Protein AF-A0A6V7NQW1-F1 (afdb_monomer_lite)

Radius of gyration: 33.46 Å; chains: 1; bounding box: 116×46×78 Å

Foldseek 3Di:
DDDDDDDDPDDPPPPPPPPPCPPDPPLLPDDLVVLVVLLVVLVVVLVVLVVVLVVVVVVLVVVQVVQCVVPNPCSCVVVSVVVNVVVVVVSVVSNVVSVVVNVVSCVSSVNDDPDDPDDDDDDDPPPVVVVVVVVVDDDDDDDDDDDDDDDPPPDDPPVVVVVVVVVCCVPPVPD

pLDDT: mean 73.94, std 23.09, range [28.17, 98.69]

Secondary structure (DSSP, 8-state):
----------------------S-S-GGGS-HHHHHHHHHHHHHHHHHHHHHHHHHHHHHHHHHHHHHHHH-TTTTHHHHHHHHHHHHHHHHHHHHHHHHHHHHHHHHTT------TT--S---TTHHHHHHHHTT------------------S--HHHHHHHHHHHHHHHS--

Organism: NCBI:txid296719

InterPro domains:
  IPR006563 POX domain [PF07526] (4-99)
  IPR006563 POX domain [SM00574] (1-100)
  IPR050224 Three Amino acid Loop Extension (TALE) homeobox [PTHR11850] (29-175)

Structure (mmCIF, N/CA/C/O backbone):
data_AF-A0A6V7NQW1-F1
#
_entry.id   AF-A0A6V7NQW1-F1
#
loop_
_atom_site.group_PDB
_atom_site.id
_atom_site.type_symbol
_atom_site.label_atom_id
_atom_site.label_alt_id
_atom_site.label_comp_id
_atom_site.label_asym_id
_atom_site.label_entity_id
_atom_site.label_seq_id
_atom_site.pdbx_PDB_ins_code
_atom_site.Cartn_x
_atom_site.Cartn_y
_atom_site.Cartn_z
_atom_site.occupancy
_atom_site.B_iso_or_equiv
_atom_site.auth_seq_id
_atom_site.auth_comp_id
_atom_site.auth_asym_id
_atom_site.auth_atom_id
_atom_site.pdbx_PDB_model_num
ATOM 1 N N . MET A 1 1 ? 48.064 -31.222 -2.827 1.00 43.31 1 MET A N 1
ATOM 2 C CA . MET A 1 1 ? 47.442 -29.920 -2.504 1.00 43.31 1 MET A CA 1
ATOM 3 C C . MET A 1 1 ? 45.994 -29.922 -2.988 1.00 43.31 1 MET A C 1
ATOM 5 O O . MET A 1 1 ? 45.761 -30.321 -4.114 1.00 43.31 1 MET A O 1
ATOM 9 N N . LYS A 1 2 ? 45.078 -29.498 -2.102 1.00 51.44 2 LYS A N 1
ATOM 10 C CA . LYS A 1 2 ? 43.680 -29.046 -2.298 1.00 51.44 2 LYS A CA 1
ATOM 11 C C . LYS A 1 2 ? 42.653 -29.998 -2.956 1.00 51.44 2 LYS A C 1
ATOM 13 O O . LYS A 1 2 ? 42.550 -30.111 -4.168 1.00 51.44 2 LYS A O 1
ATOM 18 N N . 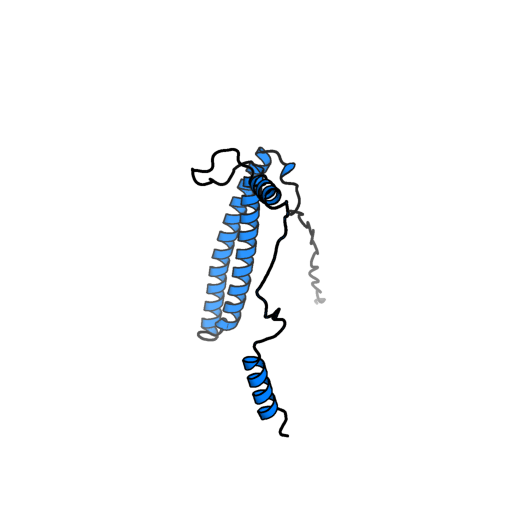LYS A 1 3 ? 41.822 -30.596 -2.086 1.00 51.78 3 LYS A N 1
ATOM 19 C CA . LYS A 1 3 ? 40.495 -31.177 -2.377 1.00 51.78 3 LYS A CA 1
ATOM 20 C C . LYS A 1 3 ? 39.486 -30.073 -2.758 1.00 51.78 3 LYS A C 1
ATOM 22 O O . LYS A 1 3 ? 39.637 -28.956 -2.257 1.00 51.78 3 LYS A O 1
ATOM 27 N N . PRO A 1 4 ? 38.424 -30.364 -3.533 1.00 53.06 4 PRO A N 1
ATOM 28 C CA . PRO A 1 4 ? 37.343 -29.412 -3.760 1.00 53.06 4 PRO A CA 1
ATOM 29 C C . PRO A 1 4 ? 36.371 -29.409 -2.569 1.00 53.06 4 PRO A C 1
ATOM 31 O O . PRO A 1 4 ? 35.847 -30.451 -2.174 1.00 53.06 4 PRO A O 1
ATOM 34 N N . GLN A 1 5 ? 36.130 -28.234 -1.981 1.00 52.62 5 GLN A N 1
ATOM 35 C CA . GLN A 1 5 ? 35.080 -28.034 -0.982 1.00 52.62 5 GLN A CA 1
ATOM 36 C C . GLN A 1 5 ? 33.744 -27.801 -1.693 1.00 52.62 5 GLN A C 1
ATOM 38 O O . GLN A 1 5 ? 33.544 -26.785 -2.355 1.00 52.62 5 GLN A O 1
ATOM 43 N N . LYS A 1 6 ? 32.820 -28.747 -1.528 1.00 45.84 6 LYS A N 1
ATOM 44 C CA . LYS A 1 6 ? 31.404 -28.590 -1.853 1.00 45.84 6 LYS A CA 1
ATOM 45 C C . LYS A 1 6 ? 30.741 -27.853 -0.685 1.00 45.84 6 LYS A C 1
ATOM 47 O O . LYS A 1 6 ? 30.519 -28.445 0.365 1.00 45.84 6 LYS A O 1
ATOM 52 N N . SER A 1 7 ? 30.476 -26.560 -0.855 1.00 41.41 7 SER A N 1
ATOM 53 C CA . SER A 1 7 ? 29.622 -25.792 0.057 1.00 41.41 7 SER A CA 1
ATOM 54 C C . SER A 1 7 ? 28.163 -26.027 -0.335 1.00 41.41 7 SER A C 1
ATOM 56 O O . SER A 1 7 ? 27.659 -25.435 -1.286 1.00 41.41 7 SER A O 1
ATOM 58 N N . THR A 1 8 ? 27.506 -26.954 0.360 1.00 37.16 8 THR A N 1
ATOM 59 C CA . THR A 1 8 ? 26.046 -27.073 0.386 1.00 37.16 8 THR A CA 1
ATOM 60 C C . THR A 1 8 ? 25.558 -26.149 1.498 1.00 37.16 8 THR A C 1
ATOM 62 O O . THR A 1 8 ? 25.639 -26.493 2.672 1.00 37.16 8 THR A O 1
ATOM 65 N N . SER A 1 9 ? 25.083 -24.956 1.142 1.00 41.97 9 SER A N 1
ATOM 66 C CA . SER A 1 9 ? 24.282 -24.131 2.048 1.00 41.97 9 SER A CA 1
ATOM 67 C C . SER A 1 9 ? 22.853 -24.667 2.024 1.00 41.97 9 SER A C 1
ATOM 69 O O . SER A 1 9 ? 22.087 -24.432 1.088 1.00 41.97 9 SER A O 1
ATOM 71 N N . GLN A 1 10 ? 22.575 -25.469 3.040 1.00 31.05 10 GLN A N 1
ATOM 72 C CA . GLN A 1 10 ? 21.287 -26.009 3.434 1.00 31.05 10 GLN A CA 1
ATOM 73 C C . GLN A 1 10 ? 20.358 -24.842 3.794 1.00 31.05 10 GLN A C 1
ATOM 75 O O . GLN A 1 10 ? 20.613 -24.100 4.740 1.00 31.05 10 GLN A O 1
ATOM 80 N N . TRP A 1 11 ? 19.319 -24.636 2.987 1.00 28.17 11 TRP A N 1
ATOM 81 C CA . TRP A 1 11 ? 18.215 -23.753 3.337 1.00 28.17 11 TRP A CA 1
ATOM 82 C C . TRP A 1 11 ? 17.396 -24.474 4.406 1.00 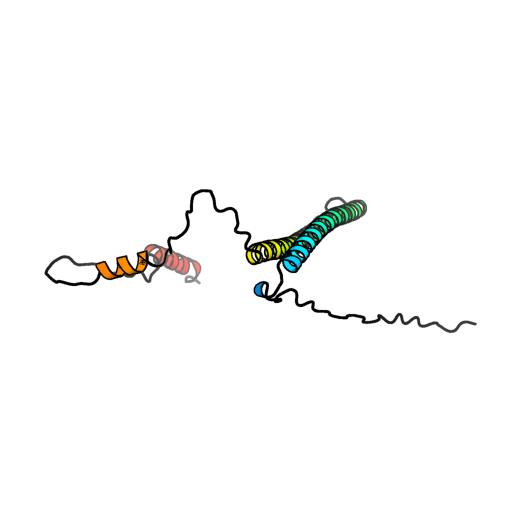28.17 11 TRP A C 1
ATOM 84 O O . TRP A 1 11 ? 16.693 -25.434 4.107 1.00 28.17 11 TRP A O 1
ATOM 94 N N . GLU A 1 12 ? 17.550 -24.055 5.658 1.00 33.06 12 GLU A N 1
ATOM 95 C CA . GLU A 1 12 ? 16.667 -24.459 6.749 1.00 33.06 12 GLU A CA 1
ATOM 96 C C . GLU A 1 12 ? 15.259 -23.922 6.456 1.00 33.06 12 GLU A C 1
ATOM 98 O O . GLU A 1 12 ? 14.978 -22.724 6.557 1.00 33.06 12 GLU A O 1
ATOM 103 N N . GLU A 1 13 ? 14.372 -24.835 6.063 1.00 37.91 13 GLU A N 1
ATOM 104 C CA . GLU A 1 13 ? 12.924 -24.665 6.055 1.00 37.91 13 GLU A CA 1
ATOM 105 C C . GLU A 1 13 ? 12.417 -24.537 7.497 1.00 37.91 13 GLU A C 1
ATOM 107 O O . GLU A 1 13 ? 11.875 -25.458 8.095 1.00 37.91 13 GLU A O 1
ATOM 112 N N . GLY A 1 14 ? 12.573 -23.344 8.064 1.00 37.75 14 GLY A N 1
ATOM 113 C CA . GLY A 1 14 ? 11.897 -22.915 9.285 1.00 37.75 14 GLY A CA 1
ATOM 114 C C . GLY A 1 14 ? 10.578 -22.206 8.982 1.00 37.75 14 GLY A C 1
ATOM 115 O O . GLY A 1 14 ? 10.284 -21.171 9.579 1.00 37.75 14 GLY A O 1
ATOM 116 N N . ALA A 1 15 ? 9.793 -22.702 8.022 1.00 38.84 15 ALA A N 1
ATOM 117 C CA . ALA A 1 15 ? 8.446 -22.203 7.772 1.00 38.84 15 ALA A CA 1
ATOM 118 C C . ALA A 1 15 ? 7.490 -22.791 8.818 1.00 38.84 15 ALA A C 1
ATOM 120 O O . ALA A 1 15 ? 6.640 -23.625 8.519 1.00 38.84 15 ALA A O 1
ATOM 121 N N . SER A 1 16 ? 7.60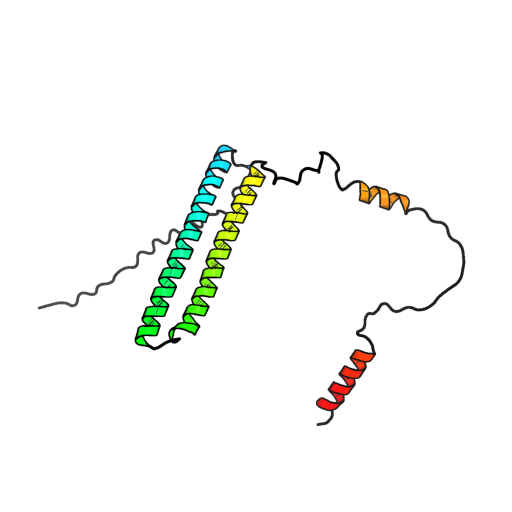2 -22.310 10.058 1.00 37.12 16 SER A N 1
ATOM 122 C CA . SER A 1 16 ? 6.475 -22.316 10.986 1.00 37.12 16 SER A CA 1
ATOM 123 C C . SER A 1 16 ? 5.398 -21.431 10.376 1.00 37.12 16 SER A C 1
ATOM 125 O O . SER A 1 16 ? 5.315 -20.229 10.636 1.00 37.12 16 SER A O 1
ATOM 127 N N . SER A 1 17 ? 4.579 -22.031 9.516 1.00 43.75 17 SER A N 1
ATOM 128 C CA . SER A 1 17 ? 3.303 -21.507 9.068 1.00 43.75 17 SER A CA 1
ATOM 129 C C . SER A 1 17 ? 2.359 -21.484 10.265 1.00 43.75 17 SER A C 1
ATOM 131 O O . SER A 1 17 ? 1.395 -22.243 10.352 1.00 43.75 17 SER A O 1
ATOM 133 N N . SER A 1 18 ? 2.626 -20.574 11.198 1.00 39.47 18 SER A N 1
ATOM 134 C CA . SER A 1 18 ? 1.603 -20.019 12.063 1.00 39.47 18 SER A CA 1
ATOM 135 C C . SER A 1 18 ? 0.693 -19.219 11.147 1.00 39.47 18 SER A C 1
ATOM 137 O O . SER A 1 18 ? 0.826 -18.007 10.990 1.00 39.47 18 SER A O 1
ATOM 139 N N . SER A 1 19 ? -0.214 -19.936 10.483 1.00 41.38 19 SER A N 1
ATOM 140 C CA . SER A 1 19 ? -1.472 -19.403 9.992 1.00 41.38 19 SER A CA 1
ATOM 141 C C . SER A 1 19 ? -2.171 -18.827 11.213 1.00 41.38 19 SER A C 1
ATOM 143 O O . SER A 1 19 ? -2.961 -19.491 11.887 1.00 41.38 19 SER A O 1
ATOM 145 N N . THR A 1 20 ? -1.812 -17.600 11.574 1.00 45.41 20 THR A N 1
ATOM 146 C CA . THR A 1 20 ? -2.485 -16.908 12.647 1.00 45.41 20 THR A CA 1
ATOM 147 C C . THR A 1 20 ? -3.890 -16.647 12.132 1.00 45.41 20 THR A C 1
ATOM 149 O O . THR A 1 20 ? -4.133 -15.781 11.293 1.00 45.41 20 THR A O 1
ATOM 152 N N . SER A 1 21 ? -4.811 -17.474 12.609 1.00 42.34 21 SER A N 1
ATOM 153 C CA . SER A 1 21 ? -6.252 -17.331 12.509 1.00 42.34 21 SER A CA 1
ATOM 154 C C . SER A 1 21 ? -6.660 -16.005 13.175 1.00 42.34 21 SER A C 1
ATOM 156 O O . SER A 1 21 ? -7.174 -15.957 14.290 1.00 42.34 21 SER A O 1
ATOM 158 N N . TRP A 1 22 ? -6.398 -14.878 12.512 1.00 44.09 22 TRP A N 1
ATOM 159 C CA . TRP A 1 22 ? -6.847 -13.554 12.956 1.00 44.09 22 TRP A CA 1
ATOM 160 C C . TRP A 1 22 ? -8.336 -13.325 12.661 1.00 44.09 22 TRP A C 1
ATOM 162 O O . TRP A 1 22 ? -8.882 -12.290 13.045 1.00 44.09 22 TRP A O 1
ATOM 172 N N . GLY A 1 23 ? -8.980 -14.266 11.963 1.00 46.22 23 GLY A N 1
ATOM 173 C CA . GLY A 1 23 ? -10.294 -14.079 11.357 1.00 46.22 23 GLY A CA 1
ATOM 174 C C . GLY A 1 23 ? -11.496 -14.341 12.255 1.00 46.22 23 GLY A C 1
ATOM 175 O O . GLY A 1 23 ? -12.555 -13.810 11.954 1.00 46.22 23 GLY A O 1
ATOM 176 N N . HIS A 1 24 ? -11.381 -15.117 13.337 1.00 46.62 24 HIS A N 1
ATOM 177 C CA . HIS A 1 24 ? -12.593 -15.601 14.015 1.00 46.62 24 HIS A CA 1
ATOM 178 C C . HIS A 1 24 ? -12.466 -15.800 15.530 1.00 46.62 24 HIS A C 1
ATOM 180 O O . HIS A 1 24 ? -13.188 -16.607 16.108 1.00 46.62 24 HIS A O 1
ATOM 186 N N . GLN A 1 25 ? -11.624 -15.022 16.220 1.00 56.91 25 GLN A N 1
ATOM 187 C CA . GLN A 1 25 ? -11.945 -14.784 17.631 1.00 56.91 25 GLN A CA 1
ATOM 188 C C . GLN A 1 25 ? -13.254 -14.003 17.647 1.00 56.91 25 GLN A C 1
ATOM 190 O O . GLN A 1 25 ? -13.305 -12.877 17.145 1.00 56.91 25 GLN A O 1
ATOM 195 N N . SER A 1 26 ? -14.316 -14.645 18.133 1.00 66.25 26 SER A N 1
ATOM 196 C CA . SER A 1 26 ? -15.615 -14.009 18.295 1.00 66.25 26 SER A CA 1
ATOM 197 C C . SER A 1 26 ? -15.398 -12.732 19.093 1.00 66.25 26 SER A C 1
ATOM 199 O O . SER A 1 26 ? -15.058 -12.783 20.270 1.00 66.25 26 SER A O 1
ATOM 201 N N . LEU A 1 27 ? -15.561 -11.569 18.458 1.00 65.62 27 LEU A N 1
ATOM 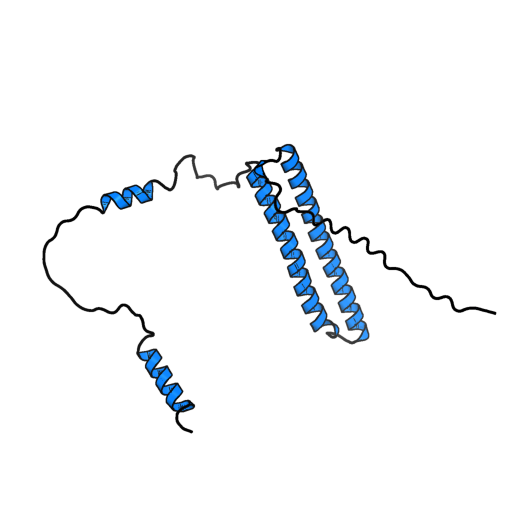202 C CA . LEU A 1 27 ? -15.406 -10.280 19.140 1.00 65.62 27 LEU A CA 1
ATOM 203 C C . LEU A 1 27 ? -16.360 -10.154 20.340 1.00 65.62 27 LEU A C 1
ATOM 205 O O . LEU A 1 27 ? -16.147 -9.309 21.198 1.00 65.62 27 LEU A O 1
ATOM 209 N N . HIS A 1 28 ? -17.386 -11.009 20.395 1.00 61.16 28 HIS A N 1
ATOM 210 C CA . HIS A 1 28 ? -18.351 -11.105 21.481 1.00 61.16 28 HIS A CA 1
ATOM 211 C C . HIS A 1 28 ? -17.838 -11.838 22.729 1.00 61.16 28 HIS A C 1
ATOM 213 O O . HIS A 1 28 ? -18.497 -11.748 23.756 1.00 61.16 28 HIS A O 1
ATOM 219 N N . SER A 1 29 ? -16.709 -12.556 22.668 1.00 72.44 29 SER A N 1
ATOM 220 C CA . SER A 1 29 ? -16.144 -13.263 23.828 1.00 72.44 29 SER A CA 1
ATOM 221 C C . SER A 1 29 ? -14.980 -12.532 24.504 1.00 72.44 29 SER A C 1
ATOM 223 O O . SER A 1 29 ? -14.471 -13.041 25.496 1.00 72.44 29 SER A O 1
ATOM 225 N N . LEU A 1 30 ? -14.522 -11.395 23.961 1.00 80.38 30 LEU A N 1
ATOM 226 C CA . LEU A 1 30 ? -13.420 -10.617 24.540 1.00 80.38 30 LEU A CA 1
ATOM 227 C C . LEU A 1 30 ? -13.928 -9.635 25.599 1.00 80.38 30 LEU A C 1
ATOM 229 O O . LEU A 1 30 ? -14.957 -8.985 25.406 1.00 80.38 30 LEU A O 1
ATOM 233 N N . ASP A 1 31 ? -13.145 -9.465 26.664 1.00 87.12 31 ASP A N 1
ATOM 234 C CA . ASP A 1 31 ? -13.389 -8.425 27.664 1.00 87.12 31 ASP A CA 1
ATOM 235 C C . ASP A 1 31 ? -13.086 -7.018 27.101 1.00 87.12 31 ASP A C 1
ATOM 237 O O . ASP A 1 31 ? -12.314 -6.842 26.150 1.00 87.12 31 ASP A O 1
ATOM 241 N N . LEU A 1 32 ? -13.673 -5.978 27.695 1.00 88.88 32 LEU A N 1
ATOM 242 C CA . LEU A 1 32 ? -13.535 -4.591 27.244 1.00 88.88 32 LEU A CA 1
ATOM 243 C C . LEU A 1 32 ? -12.073 -4.116 27.262 1.00 88.88 32 LEU A C 1
ATOM 245 O O . LEU A 1 32 ? -11.644 -3.396 26.354 1.00 88.88 32 LEU A O 1
ATOM 249 N N . LEU A 1 33 ? -11.288 -4.553 28.252 1.00 91.88 33 LEU A N 1
ATOM 250 C CA . LEU A 1 33 ? -9.854 -4.266 28.325 1.00 91.88 33 LEU A CA 1
ATOM 251 C C . LEU A 1 33 ? -9.083 -4.907 27.159 1.00 91.88 33 LEU A C 1
ATOM 253 O O . LEU A 1 33 ? -8.195 -4.284 26.569 1.00 91.88 33 LEU A O 1
ATOM 257 N N . GLU A 1 34 ? -9.439 -6.134 26.783 1.00 92.94 34 GLU A N 1
ATOM 258 C CA . GLU A 1 34 ? -8.820 -6.824 25.652 1.00 92.94 34 GLU A CA 1
ATOM 259 C C . GLU A 1 34 ? -9.191 -6.164 24.319 1.00 92.94 34 GLU A C 1
ATOM 261 O O . GLU A 1 34 ? -8.329 -6.011 23.447 1.00 92.94 34 GLU A O 1
ATOM 266 N N . LEU A 1 35 ? -10.437 -5.696 24.175 1.00 93.19 35 LEU A N 1
ATOM 267 C CA . LEU A 1 35 ? -10.881 -4.918 23.016 1.00 93.19 35 LEU A CA 1
ATOM 268 C C . LEU A 1 35 ? -10.115 -3.589 22.892 1.00 93.19 35 LEU A C 1
ATOM 270 O O . LEU A 1 35 ? -9.687 -3.240 21.788 1.00 93.19 35 LEU A O 1
ATOM 274 N N . GLN A 1 36 ? -9.859 -2.883 24.000 1.00 93.12 36 GLN A N 1
ATOM 275 C CA . GLN A 1 36 ? -9.007 -1.682 24.013 1.00 93.12 36 GLN A CA 1
ATOM 276 C C . GLN A 1 36 ? -7.572 -1.994 23.573 1.00 93.12 36 GLN A C 1
ATOM 278 O O . GLN A 1 36 ? -7.029 -1.337 22.680 1.00 93.12 36 GLN A O 1
ATOM 283 N N . LYS A 1 37 ? -6.959 -3.038 24.146 1.00 95.19 37 LYS A N 1
ATOM 284 C CA . LYS A 1 37 ? -5.600 -3.470 23.782 1.00 95.19 37 LYS A CA 1
ATOM 285 C C . LYS A 1 37 ? -5.511 -3.850 22.303 1.00 95.19 37 LYS A C 1
ATOM 287 O O . LYS A 1 37 ? -4.559 -3.474 21.615 1.00 95.19 37 LYS A O 1
ATOM 292 N N . ARG A 1 38 ? -6.520 -4.560 21.787 1.00 94.75 38 ARG A N 1
ATOM 293 C CA . ARG A 1 38 ? -6.632 -4.908 20.366 1.00 94.75 38 ARG A CA 1
ATOM 294 C C . ARG A 1 38 ? -6.743 -3.658 19.498 1.00 94.75 38 ARG A C 1
ATOM 296 O O . ARG A 1 38 ? -6.026 -3.558 18.506 1.00 94.75 38 ARG A O 1
ATOM 303 N N . ARG A 1 39 ? -7.589 -2.694 19.872 1.00 94.38 39 ARG A N 1
ATOM 304 C CA . ARG A 1 39 ? -7.741 -1.416 19.162 1.00 94.38 39 ARG A CA 1
ATOM 305 C C . ARG A 1 39 ? -6.419 -0.653 19.085 1.00 94.38 39 ARG A C 1
ATOM 307 O O . ARG A 1 39 ? -6.052 -0.226 17.994 1.00 94.38 39 ARG A O 1
ATOM 314 N N . ALA A 1 40 ? -5.692 -0.524 20.195 1.00 97.06 40 ALA A N 1
ATOM 315 C CA . ALA A 1 40 ? -4.384 0.132 20.219 1.00 97.06 40 ALA A CA 1
ATOM 316 C C . ALA A 1 40 ? -3.394 -0.552 19.262 1.00 97.06 40 ALA A C 1
ATOM 318 O O . ALA A 1 40 ? -2.781 0.106 18.425 1.00 97.06 40 ALA A O 1
ATOM 319 N N . LYS A 1 41 ? -3.325 -1.890 19.297 1.00 98.00 41 LYS A N 1
ATOM 320 C CA . LYS A 1 41 ? -2.488 -2.667 18.374 1.00 98.00 41 LYS A CA 1
ATOM 321 C C . LYS A 1 41 ? -2.858 -2.436 16.905 1.00 98.00 41 LYS A C 1
ATOM 323 O O . LYS A 1 41 ? -1.965 -2.342 16.069 1.00 98.00 41 LYS A O 1
ATOM 328 N N . LEU A 1 42 ? -4.148 -2.333 16.582 1.00 98.25 42 LEU A N 1
ATOM 329 C CA . LEU A 1 42 ? -4.600 -2.054 15.216 1.00 98.25 42 LEU A CA 1
ATOM 330 C C . LEU A 1 42 ? -4.166 -0.663 14.731 1.00 98.25 42 LEU A C 1
ATOM 332 O O . LEU A 1 42 ? -3.800 -0.534 13.566 1.00 98.25 42 LEU A O 1
ATOM 336 N N . PHE A 1 43 ? -4.149 0.351 15.603 1.00 98.19 43 PHE A N 1
ATOM 337 C CA . PHE A 1 43 ? -3.595 1.666 15.257 1.00 98.19 43 PHE A CA 1
ATOM 338 C C . PHE A 1 43 ? -2.092 1.599 14.989 1.00 98.19 43 PHE A C 1
ATOM 340 O O . PHE A 1 43 ? -1.649 2.071 13.947 1.00 98.19 43 PHE A O 1
ATOM 347 N N . THR A 1 44 ? -1.322 0.922 15.844 1.00 98.44 44 THR A N 1
ATOM 348 C CA . THR A 1 44 ? 0.115 0.715 15.596 1.00 98.44 44 THR A CA 1
ATOM 349 C C . THR A 1 44 ? 0.366 -0.035 14.283 1.00 98.44 44 THR A C 1
ATOM 351 O O . THR A 1 44 ? 1.278 0.302 13.531 1.00 98.44 44 THR A O 1
ATOM 354 N N . MET A 1 45 ? -0.454 -1.042 13.959 1.00 98.50 45 MET A N 1
ATOM 355 C CA . MET A 1 45 ? -0.362 -1.747 12.675 1.00 98.50 45 MET A CA 1
ATOM 356 C C . MET A 1 45 ? -0.681 -0.833 11.487 1.00 98.50 45 MET A C 1
ATOM 358 O O . MET A 1 45 ? -0.034 -0.950 10.448 1.00 98.50 45 MET A O 1
ATOM 362 N N . LEU A 1 46 ? -1.657 0.068 11.626 1.00 98.44 46 LEU A N 1
ATOM 363 C CA . LEU A 1 46 ? -2.009 1.039 10.592 1.00 98.44 46 LEU A CA 1
ATOM 364 C C . LEU A 1 46 ? -0.844 2.002 10.314 1.00 98.44 46 LEU A C 1
ATOM 366 O O . LEU A 1 46 ? -0.453 2.172 9.160 1.00 98.44 46 LEU A O 1
ATOM 370 N N . GLU A 1 47 ? -0.237 2.548 11.368 1.00 98.38 47 GLU A N 1
ATOM 371 C CA . GLU A 1 47 ? 0.942 3.418 11.273 1.00 98.38 47 GLU A CA 1
ATOM 372 C C . GLU A 1 47 ? 2.127 2.712 10.601 1.00 98.38 47 GLU A C 1
ATOM 374 O O . GLU A 1 47 ? 2.806 3.288 9.747 1.00 98.38 47 GLU A O 1
ATOM 379 N N . GLU A 1 48 ? 2.363 1.442 10.941 1.00 98.62 48 GLU A N 1
ATOM 380 C CA . GLU A 1 48 ? 3.426 0.644 10.331 1.00 98.62 48 GLU A CA 1
ATOM 381 C C . GLU A 1 48 ? 3.167 0.403 8.834 1.00 98.62 48 GLU A C 1
ATOM 383 O O . GLU A 1 48 ? 4.101 0.500 8.035 1.00 98.62 48 GLU A O 1
ATOM 388 N N . VAL A 1 49 ? 1.917 0.155 8.420 1.00 98.69 49 VAL A N 1
ATOM 389 C CA . VAL A 1 49 ? 1.539 0.035 6.998 1.00 98.69 49 VAL A CA 1
ATOM 390 C C . VAL A 1 49 ? 1.832 1.335 6.244 1.00 98.69 49 VAL A C 1
ATOM 392 O O . VAL A 1 49 ? 2.464 1.292 5.184 1.00 98.69 49 VAL A O 1
ATOM 395 N N . ASP A 1 50 ? 1.465 2.488 6.804 1.00 98.12 50 ASP A N 1
ATOM 396 C CA . ASP A 1 50 ? 1.717 3.794 6.184 1.00 98.12 50 ASP A CA 1
ATOM 397 C C . ASP A 1 50 ? 3.217 4.118 6.103 1.00 98.12 50 ASP A C 1
ATOM 399 O O . ASP A 1 50 ? 3.716 4.634 5.095 1.00 98.12 50 ASP A O 1
ATOM 403 N N . ARG A 1 51 ? 3.980 3.778 7.147 1.00 98.69 51 ARG A N 1
ATOM 404 C CA . ARG A 1 51 ? 5.442 3.917 7.164 1.00 98.69 51 ARG A CA 1
ATOM 405 C C . ARG A 1 51 ? 6.106 3.035 6.104 1.00 98.69 51 ARG A C 1
ATOM 407 O O . ARG A 1 51 ? 6.994 3.496 5.385 1.00 98.69 51 ARG A O 1
ATOM 414 N N . ARG A 1 52 ? 5.672 1.779 5.976 1.00 98.50 52 ARG A N 1
ATOM 415 C CA . ARG A 1 52 ? 6.185 0.830 4.975 1.00 98.50 52 ARG A CA 1
ATOM 416 C C . ARG A 1 52 ? 5.846 1.262 3.555 1.00 98.50 52 ARG A C 1
ATOM 418 O O . ARG A 1 52 ? 6.708 1.145 2.687 1.00 98.50 52 ARG A O 1
ATOM 425 N N . TYR A 1 53 ? 4.650 1.803 3.325 1.00 98.62 53 TYR A N 1
ATOM 426 C CA . TYR A 1 53 ? 4.261 2.316 2.013 1.00 98.62 53 TYR A CA 1
ATOM 427 C C . TYR A 1 53 ? 5.135 3.500 1.578 1.00 98.62 53 TYR A C 1
ATOM 429 O O . TYR A 1 53 ? 5.610 3.525 0.444 1.00 98.62 53 TYR A O 1
ATOM 437 N N . ARG A 1 54 ? 5.429 4.443 2.484 1.00 98.44 54 ARG A N 1
ATOM 438 C CA . ARG A 1 54 ? 6.356 5.554 2.197 1.00 98.44 54 ARG A CA 1
ATOM 439 C C . ARG A 1 54 ? 7.752 5.059 1.824 1.00 98.44 54 ARG A C 1
ATOM 441 O O . ARG A 1 54 ? 8.258 5.426 0.764 1.00 98.44 54 ARG A O 1
ATOM 448 N N . LYS A 1 55 ? 8.316 4.151 2.628 1.00 98.62 55 LYS A N 1
ATOM 449 C CA . LYS A 1 55 ? 9.620 3.532 2.343 1.00 98.62 55 LYS A CA 1
ATOM 450 C C . LYS A 1 55 ? 9.627 2.815 0.991 1.00 98.62 55 LYS A C 1
ATOM 452 O O . LYS A 1 55 ? 10.587 2.931 0.237 1.00 98.62 55 LYS A O 1
ATOM 457 N N . TYR A 1 56 ? 8.554 2.097 0.667 1.00 98.56 56 TYR A N 1
ATOM 458 C CA . TYR A 1 56 ? 8.398 1.451 -0.632 1.00 98.56 56 TYR A CA 1
ATOM 459 C C . TYR A 1 56 ? 8.430 2.468 -1.784 1.00 98.56 56 TYR A C 1
ATOM 461 O O . TYR A 1 56 ? 9.159 2.266 -2.750 1.00 98.56 56 TYR A O 1
ATOM 469 N N . CYS A 1 57 ? 7.687 3.573 -1.680 1.00 98.25 57 CYS A N 1
ATOM 470 C CA . CYS A 1 57 ? 7.676 4.621 -2.704 1.00 98.25 57 CYS A CA 1
ATOM 471 C C . CYS A 1 57 ? 9.066 5.242 -2.912 1.00 98.25 57 CYS A C 1
ATOM 473 O O . CYS A 1 57 ? 9.459 5.510 -4.046 1.00 98.25 57 CYS A O 1
ATOM 475 N N . GLU A 1 58 ? 9.816 5.459 -1.831 1.00 98.44 58 GLU A N 1
ATOM 476 C CA . GLU A 1 58 ? 11.198 5.948 -1.887 1.00 98.44 58 GLU A CA 1
ATOM 477 C C . GLU A 1 58 ? 12.127 4.949 -2.581 1.00 98.44 58 GLU A C 1
ATOM 479 O O . GLU A 1 58 ? 12.849 5.324 -3.503 1.00 98.44 58 GLU A O 1
ATOM 484 N N . GLN A 1 59 ? 12.063 3.672 -2.195 1.00 98.06 59 GLN A N 1
ATOM 485 C CA . GLN A 1 59 ? 12.862 2.608 -2.805 1.00 98.06 59 GLN A CA 1
ATOM 486 C C . 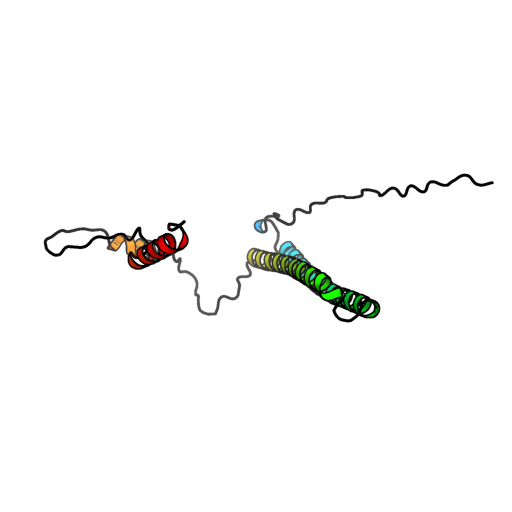GLN A 1 59 ? 12.527 2.421 -4.287 1.00 98.06 59 GLN A C 1
ATOM 488 O O . GLN A 1 59 ? 13.432 2.318 -5.109 1.00 98.06 59 GLN A O 1
ATOM 493 N N . MET A 1 60 ? 11.242 2.432 -4.645 1.00 98.06 60 MET A N 1
ATOM 494 C CA . MET A 1 60 ? 10.804 2.336 -6.035 1.00 98.06 60 MET A CA 1
ATOM 495 C C . MET A 1 60 ? 11.335 3.510 -6.863 1.00 98.06 60 MET A C 1
ATOM 497 O O . MET A 1 60 ? 11.831 3.300 -7.965 1.00 98.06 60 MET A O 1
ATOM 501 N N . ARG A 1 61 ? 11.300 4.736 -6.324 1.00 97.94 61 ARG A N 1
ATOM 502 C CA . ARG A 1 61 ? 11.868 5.912 -6.998 1.00 97.94 61 ARG A CA 1
ATOM 503 C C . ARG A 1 61 ? 13.375 5.771 -7.204 1.00 97.94 61 ARG A C 1
ATOM 505 O O . ARG A 1 61 ? 13.847 6.030 -8.302 1.00 97.94 61 ARG A O 1
ATOM 512 N N . ALA A 1 62 ? 14.108 5.321 -6.186 1.00 98.19 62 ALA A N 1
ATOM 513 C CA . ALA A 1 62 ? 15.549 5.101 -6.288 1.00 98.19 62 ALA A CA 1
ATOM 514 C C . ALA A 1 62 ? 15.901 4.054 -7.359 1.00 98.19 62 ALA A C 1
ATOM 516 O O . ALA A 1 62 ? 16.828 4.266 -8.136 1.00 98.19 62 ALA A O 1
ATOM 517 N N . VAL A 1 63 ? 15.130 2.963 -7.437 1.00 97.56 63 VAL A N 1
ATOM 518 C CA . VAL A 1 63 ? 15.276 1.944 -8.487 1.00 97.56 63 VAL A CA 1
ATOM 519 C C . VAL A 1 63 ? 14.983 2.540 -9.865 1.00 97.56 63 VAL A C 1
ATOM 521 O O . VAL A 1 63 ? 15.771 2.361 -10.781 1.00 97.56 63 VAL A O 1
ATOM 524 N N . VAL A 1 64 ? 13.894 3.291 -10.035 1.00 98.25 64 VAL A N 1
ATOM 525 C CA . VAL A 1 64 ? 13.595 3.944 -11.322 1.00 98.25 64 VAL A CA 1
ATOM 526 C C . VAL A 1 64 ? 14.742 4.855 -11.756 1.00 98.25 64 VAL A C 1
ATOM 528 O O . VAL A 1 64 ? 15.219 4.727 -12.879 1.00 98.25 64 VAL A O 1
ATOM 531 N N . SER A 1 65 ? 15.237 5.708 -10.858 1.00 97.94 65 SER A N 1
ATOM 532 C CA . SER A 1 65 ? 16.332 6.629 -11.165 1.00 97.94 65 SER A CA 1
ATOM 533 C C . SER A 1 65 ? 17.637 5.913 -11.522 1.00 97.94 65 SER A C 1
ATOM 535 O O . SER A 1 65 ? 18.325 6.356 -12.438 1.00 97.94 65 SER A O 1
ATOM 537 N N . SER A 1 66 ? 17.988 4.809 -10.851 1.00 97.25 66 SER A N 1
ATOM 538 C CA . SER A 1 66 ? 19.208 4.062 -11.186 1.00 97.25 66 SER A CA 1
ATOM 539 C C . SER A 1 66 ? 19.113 3.376 -12.548 1.00 97.25 66 SER A C 1
ATOM 541 O O . SER A 1 66 ? 20.083 3.381 -13.304 1.00 97.25 66 SER A O 1
ATOM 543 N N . PHE A 1 67 ? 17.942 2.838 -12.896 1.00 97.00 67 PHE A N 1
ATOM 544 C CA . PHE A 1 67 ? 17.709 2.255 -14.214 1.00 97.00 67 PHE A CA 1
ATOM 545 C C . PHE A 1 67 ? 17.740 3.316 -15.318 1.00 97.00 67 PHE A C 1
ATOM 547 O O . PHE A 1 67 ? 18.380 3.105 -16.345 1.00 97.00 67 PHE A O 1
ATOM 554 N N . GLU A 1 68 ? 17.094 4.463 -15.112 1.00 97.25 68 GLU A N 1
ATOM 555 C CA . GLU A 1 68 ? 17.063 5.539 -16.109 1.00 97.25 68 GLU A CA 1
ATOM 556 C C . GLU A 1 68 ? 18.427 6.212 -16.306 1.00 97.25 68 GLU A C 1
ATOM 558 O O . GLU A 1 68 ? 18.743 6.632 -17.417 1.00 97.25 68 GLU A O 1
ATOM 563 N N . ALA A 1 69 ? 19.273 6.256 -15.272 1.00 97.56 69 ALA A N 1
ATOM 564 C CA . ALA A 1 69 ? 20.643 6.755 -15.389 1.00 97.56 69 ALA A CA 1
ATOM 565 C C . ALA A 1 69 ? 21.532 5.879 -16.293 1.00 97.56 69 ALA A C 1
ATOM 567 O O . ALA A 1 69 ? 22.456 6.393 -16.918 1.00 97.56 69 ALA A O 1
ATOM 568 N N . VAL A 1 70 ? 21.265 4.569 -16.366 1.00 97.25 70 VAL A N 1
ATOM 569 C CA . VAL A 1 70 ? 22.066 3.612 -17.153 1.00 97.25 70 VAL A CA 1
ATOM 570 C C . VAL A 1 70 ? 21.466 3.363 -18.537 1.00 97.25 70 VAL A C 1
ATOM 572 O O . VAL A 1 70 ? 22.198 3.291 -19.519 1.00 97.25 70 VAL A O 1
ATOM 575 N N . ALA A 1 71 ? 20.143 3.217 -18.625 1.00 95.62 71 ALA A N 1
ATOM 576 C CA . ALA A 1 71 ? 19.443 2.806 -19.843 1.00 95.62 71 ALA A CA 1
ATOM 577 C C . ALA A 1 71 ? 18.688 3.951 -20.547 1.00 95.62 71 ALA A C 1
ATOM 579 O O . ALA A 1 71 ? 18.076 3.728 -21.591 1.00 95.62 71 ALA A O 1
ATOM 580 N N . GLY A 1 72 ? 18.737 5.169 -20.000 1.00 94.38 72 GLY A N 1
ATOM 581 C CA . GLY A 1 72 ? 18.053 6.346 -20.531 1.00 94.38 72 GLY A CA 1
ATOM 582 C C . GLY A 1 72 ? 16.663 6.575 -19.928 1.00 94.38 72 GLY A C 1
ATOM 583 O O . GLY A 1 72 ? 16.048 5.690 -19.327 1.00 94.38 72 GLY A O 1
ATOM 584 N N . GLY A 1 73 ? 16.156 7.801 -20.084 1.00 96.12 73 GLY A N 1
ATOM 585 C CA . GLY A 1 73 ? 14.863 8.214 -19.534 1.00 96.12 73 GLY A CA 1
ATOM 586 C C . GLY A 1 73 ? 13.712 7.333 -20.023 1.00 96.12 73 GLY A C 1
ATOM 587 O O . GLY A 1 73 ? 13.599 7.043 -21.213 1.00 96.12 73 GLY A O 1
ATOM 588 N N . GLY A 1 74 ? 12.851 6.891 -19.105 1.00 94.62 74 GLY A N 1
ATOM 589 C CA . GLY A 1 74 ? 11.715 6.026 -19.416 1.00 94.62 74 GLY A CA 1
ATOM 590 C C . GLY A 1 74 ? 12.044 4.535 -19.537 1.00 94.62 74 GLY A C 1
ATOM 591 O O . GLY A 1 74 ? 11.112 3.733 -19.629 1.00 94.62 74 GLY A O 1
ATOM 592 N N . ALA A 1 75 ? 13.315 4.124 -19.460 1.00 95.44 75 ALA A N 1
ATOM 593 C CA . ALA A 1 75 ? 13.703 2.713 -19.561 1.00 95.44 75 ALA A CA 1
ATOM 594 C C . ALA A 1 75 ? 13.042 1.822 -18.489 1.00 95.44 75 ALA A C 1
ATOM 596 O O . ALA A 1 75 ? 12.726 0.659 -18.740 1.00 95.44 75 ALA A O 1
ATOM 597 N N . ALA A 1 76 ? 12.771 2.370 -17.301 1.00 96.88 76 ALA A N 1
ATOM 598 C CA . ALA A 1 76 ? 12.114 1.647 -16.212 1.00 96.88 76 ALA A CA 1
ATOM 599 C C . ALA A 1 76 ? 10.576 1.733 -16.237 1.00 96.88 76 ALA A C 1
ATOM 601 O O . ALA A 1 76 ? 9.921 1.081 -15.420 1.00 96.88 76 ALA A O 1
ATOM 602 N N . ALA A 1 77 ? 9.974 2.540 -17.120 1.00 95.69 77 ALA A N 1
ATOM 603 C CA . ALA A 1 77 ? 8.591 3.005 -16.979 1.00 95.69 77 ALA A CA 1
ATOM 604 C C . ALA A 1 77 ? 7.546 1.878 -16.966 1.00 95.69 77 ALA A C 1
ATOM 606 O O . ALA A 1 77 ? 6.621 1.900 -16.152 1.00 95.69 77 ALA A O 1
ATOM 607 N N . ILE A 1 78 ? 7.678 0.881 -17.846 1.00 94.06 78 ILE A N 1
ATOM 608 C CA . ILE A 1 78 ? 6.696 -0.210 -17.961 1.00 94.06 78 ILE A CA 1
ATOM 609 C C . ILE A 1 78 ? 6.690 -1.071 -16.692 1.00 94.06 78 ILE A C 1
ATOM 611 O O . ILE A 1 78 ? 5.632 -1.315 -16.102 1.00 94.06 78 ILE A O 1
ATOM 615 N N . TYR A 1 79 ? 7.874 -1.475 -16.232 1.00 95.31 79 TYR A N 1
ATOM 616 C CA . TYR A 1 79 ? 8.023 -2.339 -15.064 1.00 95.31 79 TYR A CA 1
ATOM 617 C C . TYR A 1 79 ? 7.715 -1.603 -13.759 1.00 95.31 79 TYR A C 1
ATOM 619 O O . TYR A 1 79 ? 6.980 -2.124 -12.916 1.00 95.31 79 TYR A O 1
ATOM 627 N N . SER A 1 80 ? 8.198 -0.369 -13.602 1.00 97.00 80 SER A N 1
ATOM 628 C CA . SER A 1 80 ? 7.960 0.426 -12.395 1.00 97.00 80 SER A CA 1
ATOM 629 C C . SER A 1 80 ? 6.492 0.810 -12.237 1.00 97.00 80 SER A C 1
ATOM 631 O O . SER A 1 80 ? 5.961 0.741 -11.126 1.00 97.00 80 SER A O 1
ATOM 633 N N . LYS A 1 81 ? 5.793 1.136 -13.333 1.00 97.00 81 LYS A N 1
ATOM 634 C CA . LYS A 1 81 ? 4.351 1.421 -13.320 1.00 97.00 81 LYS A CA 1
ATOM 635 C C . LYS A 1 81 ? 3.554 0.202 -12.877 1.00 97.00 81 LYS A C 1
ATOM 637 O O . LYS A 1 81 ? 2.663 0.335 -12.036 1.00 97.00 81 LYS A O 1
ATOM 642 N N . LEU A 1 82 ? 3.873 -0.977 -13.412 1.00 97.19 82 LEU A N 1
ATOM 643 C CA . LEU A 1 82 ? 3.205 -2.219 -13.031 1.00 97.19 82 LEU A CA 1
ATOM 644 C C . LEU A 1 82 ? 3.446 -2.550 -11.551 1.00 97.19 82 LEU A C 1
ATOM 646 O O . LEU A 1 82 ? 2.481 -2.755 -10.811 1.00 97.19 82 LEU A O 1
ATOM 650 N N . ALA A 1 83 ? 4.706 -2.534 -11.112 1.00 97.75 83 ALA A N 1
ATOM 651 C CA . ALA A 1 83 ? 5.085 -2.826 -9.732 1.00 97.75 83 ALA A CA 1
ATOM 652 C C . ALA A 1 83 ? 4.450 -1.838 -8.739 1.00 97.75 83 ALA A C 1
ATOM 654 O O . ALA A 1 83 ? 3.818 -2.253 -7.766 1.00 97.75 83 ALA A O 1
ATOM 655 N N . SER A 1 84 ? 4.517 -0.534 -9.034 1.00 97.44 84 SER A N 1
ATOM 656 C CA . SER A 1 84 ? 3.865 0.526 -8.253 1.00 97.44 84 SER A CA 1
ATOM 657 C C . SER A 1 84 ? 2.376 0.271 -8.099 1.00 97.44 84 SER A C 1
ATOM 659 O O . SER A 1 84 ? 1.861 0.286 -6.984 1.00 97.44 84 SER A O 1
ATOM 661 N N . ARG A 1 85 ? 1.679 -0.049 -9.193 1.00 97.81 85 ARG A N 1
ATOM 662 C CA . ARG A 1 85 ? 0.235 -0.291 -9.155 1.00 97.81 85 ARG A CA 1
ATOM 663 C C . ARG A 1 85 ? -0.122 -1.534 -8.338 1.00 97.81 85 ARG A C 1
ATOM 665 O O . ARG A 1 85 ? -1.080 -1.493 -7.563 1.00 97.81 85 ARG A O 1
ATOM 672 N N . ALA A 1 86 ? 0.641 -2.616 -8.492 1.00 98.38 86 ALA A N 1
ATOM 673 C CA . ALA A 1 86 ? 0.439 -3.856 -7.749 1.00 98.38 86 ALA A CA 1
ATOM 674 C C . ALA A 1 86 ? 0.629 -3.646 -6.239 1.00 98.38 86 ALA A C 1
ATOM 676 O O . ALA A 1 86 ? -0.253 -3.985 -5.446 1.00 98.38 86 ALA A O 1
ATOM 677 N N . MET A 1 87 ? 1.731 -3.010 -5.844 1.00 98.38 87 MET A N 1
ATOM 678 C CA . MET A 1 87 ? 2.037 -2.772 -4.436 1.00 98.38 87 MET A CA 1
ATOM 679 C C . MET A 1 87 ? 1.108 -1.738 -3.804 1.00 98.38 87 MET A C 1
ATOM 681 O O . MET A 1 87 ? 0.599 -1.980 -2.714 1.00 98.38 87 MET A O 1
ATOM 685 N N . SER A 1 88 ? 0.781 -0.633 -4.482 1.00 98.19 88 SER A N 1
ATOM 686 C CA . SER A 1 88 ? -0.198 0.333 -3.961 1.00 98.19 88 SER A CA 1
ATOM 687 C C . SER A 1 88 ? -1.556 -0.320 -3.694 1.00 98.19 88 SER A C 1
ATOM 689 O O . SER A 1 88 ? -2.206 0.002 -2.699 1.00 98.19 88 SER A O 1
ATOM 691 N N . ARG A 1 89 ? -1.989 -1.266 -4.542 1.00 98.44 89 ARG A N 1
ATOM 692 C CA . ARG A 1 89 ? -3.197 -2.060 -4.280 1.00 98.44 89 ARG A CA 1
ATOM 693 C C . ARG A 1 89 ? -3.020 -2.962 -3.059 1.00 98.44 89 ARG A C 1
ATOM 695 O O . ARG A 1 89 ? -3.916 -3.000 -2.225 1.00 98.44 89 ARG A O 1
ATOM 702 N N . HIS A 1 90 ? -1.886 -3.646 -2.934 1.00 98.25 90 HIS A N 1
ATOM 703 C CA . HIS A 1 90 ? -1.590 -4.501 -1.784 1.00 98.25 90 HIS A CA 1
ATOM 704 C C . HIS A 1 90 ? -1.646 -3.729 -0.454 1.00 98.25 90 HIS A C 1
ATOM 706 O O . HIS A 1 90 ? -2.401 -4.106 0.442 1.00 98.25 90 HIS A O 1
ATOM 712 N N . PHE A 1 91 ? -0.938 -2.599 -0.354 1.00 98.56 91 PHE A N 1
ATOM 713 C CA . PHE A 1 91 ? -0.965 -1.738 0.833 1.00 98.56 91 PHE A CA 1
ATOM 714 C C . PHE A 1 91 ? -2.368 -1.203 1.130 1.00 98.56 91 PHE A C 1
ATOM 716 O O . PHE A 1 91 ? -2.783 -1.182 2.288 1.00 98.56 91 PHE A O 1
ATOM 723 N N . ARG A 1 92 ? -3.135 -0.831 0.096 1.00 98.38 92 ARG A N 1
ATOM 724 C CA . ARG A 1 92 ? -4.533 -0.412 0.260 1.00 98.38 92 ARG A CA 1
ATOM 725 C C . ARG A 1 92 ? -5.390 -1.522 0.860 1.00 98.38 92 ARG A C 1
ATOM 727 O O . ARG A 1 92 ? -6.090 -1.267 1.829 1.00 98.38 92 ARG A O 1
ATOM 734 N N . CYS A 1 93 ? -5.303 -2.745 0.337 1.00 98.25 93 CYS A N 1
ATOM 735 C CA . CYS A 1 93 ? -6.050 -3.881 0.876 1.00 98.25 93 CYS A CA 1
ATOM 736 C C . CYS A 1 93 ? -5.701 -4.152 2.349 1.00 98.25 93 CYS A C 1
ATOM 738 O O . CYS A 1 93 ? -6.606 -4.382 3.148 1.00 98.25 93 CYS A O 1
ATOM 740 N N . LEU A 1 94 ? -4.419 -4.075 2.727 1.00 98.38 94 LEU A N 1
ATOM 741 C CA . LEU A 1 94 ? -3.992 -4.216 4.125 1.00 98.38 94 LEU A CA 1
ATOM 742 C C . LEU A 1 94 ? -4.579 -3.118 5.014 1.00 98.38 94 LEU A C 1
ATOM 744 O O . LEU A 1 94 ? -5.168 -3.406 6.055 1.00 98.38 94 LEU A O 1
ATOM 748 N N . ARG A 1 95 ? -4.456 -1.861 4.584 1.00 98.50 95 ARG A N 1
ATOM 749 C CA . ARG A 1 95 ? -4.998 -0.705 5.298 1.00 98.50 95 ARG A CA 1
ATOM 750 C C . ARG A 1 95 ? -6.508 -0.834 5.492 1.00 98.50 95 ARG A C 1
ATOM 752 O O . ARG A 1 95 ? -7.004 -0.657 6.600 1.00 98.50 95 ARG A O 1
ATOM 759 N N . ASP A 1 96 ? -7.233 -1.181 4.434 1.00 98.31 96 ASP A N 1
ATOM 760 C CA . ASP A 1 96 ? -8.689 -1.300 4.461 1.00 98.31 96 ASP A CA 1
ATOM 761 C C . ASP A 1 96 ? -9.140 -2.465 5.363 1.00 98.31 96 ASP A C 1
ATOM 763 O O . ASP A 1 96 ? -10.123 -2.325 6.095 1.00 98.31 96 ASP A O 1
ATOM 767 N N . ALA A 1 97 ? -8.395 -3.578 5.390 1.00 98.06 97 ALA A N 1
ATOM 768 C CA . ALA A 1 97 ? -8.638 -4.686 6.313 1.00 98.06 97 ALA A CA 1
ATOM 769 C C . ALA A 1 97 ? -8.430 -4.271 7.781 1.00 98.06 97 ALA A C 1
ATOM 771 O O . ALA A 1 97 ? -9.288 -4.546 8.623 1.00 98.06 97 ALA A O 1
ATOM 772 N N . ILE A 1 98 ? -7.341 -3.555 8.088 1.00 98.25 98 ILE A N 1
ATOM 773 C CA . ILE A 1 98 ? -7.057 -3.045 9.441 1.00 98.25 98 ILE A CA 1
ATOM 774 C C . ILE A 1 98 ? -8.139 -2.051 9.874 1.00 98.25 98 ILE A C 1
ATOM 776 O O . ILE A 1 98 ? -8.709 -2.190 10.954 1.00 98.25 98 ILE A O 1
ATOM 780 N N . VAL A 1 99 ? -8.491 -1.087 9.019 1.00 98.00 99 VAL A N 1
ATOM 781 C CA . VAL A 1 99 ? -9.570 -0.123 9.289 1.00 98.00 99 VAL A CA 1
ATOM 782 C C . VAL A 1 99 ? -10.910 -0.840 9.487 1.00 98.00 99 VAL A C 1
ATOM 784 O O . VAL A 1 99 ? -11.680 -0.483 10.381 1.00 98.00 99 VAL A O 1
ATOM 787 N N . GLY A 1 100 ? -11.183 -1.887 8.705 1.00 97.38 100 GLY A N 1
ATOM 788 C CA . GLY A 1 100 ? -12.337 -2.764 8.894 1.00 97.38 100 GLY A CA 1
ATOM 789 C C . GLY A 1 100 ? -12.365 -3.402 10.285 1.00 97.38 100 GLY A C 1
ATOM 790 O O . GLY A 1 100 ? -13.391 -3.341 10.964 1.00 97.38 100 GLY A O 1
ATOM 791 N N . GLN A 1 101 ? -11.231 -3.931 10.751 1.00 96.19 101 GLN A N 1
ATOM 792 C CA . GLN A 1 101 ? -11.102 -4.491 12.097 1.00 96.19 101 GLN A CA 1
ATOM 793 C C . GLN A 1 101 ? -11.235 -3.432 13.197 1.00 96.19 101 GLN A C 1
ATOM 795 O O . GLN A 1 101 ? -11.855 -3.711 14.224 1.00 96.19 101 GLN A O 1
ATOM 800 N N . ILE A 1 102 ? -10.723 -2.213 12.995 1.00 96.12 102 ILE A N 1
ATOM 801 C CA . ILE A 1 102 ? -10.900 -1.098 13.940 1.00 96.12 102 ILE A CA 1
ATOM 802 C C . ILE A 1 102 ? -12.390 -0.783 14.092 1.00 96.12 102 ILE A C 1
ATOM 804 O O . ILE A 1 102 ? -12.885 -0.706 15.216 1.00 96.12 102 ILE A O 1
ATOM 808 N N . ARG A 1 103 ? -13.131 -0.662 12.981 1.00 95.50 103 ARG A N 1
ATOM 809 C CA . ARG A 1 103 ? -14.586 -0.430 13.012 1.00 95.50 103 ARG A CA 1
ATOM 810 C C . ARG A 1 103 ? -15.339 -1.565 13.706 1.00 95.50 103 ARG A C 1
ATOM 812 O O . ARG A 1 103 ? -16.217 -1.296 14.520 1.00 95.50 103 ARG A O 1
ATOM 819 N N . ALA A 1 104 ? -14.986 -2.819 13.422 1.00 93.56 104 ALA A N 1
ATOM 820 C CA . ALA A 1 104 ? -15.598 -3.976 14.075 1.00 93.56 104 ALA A CA 1
ATOM 821 C C . ALA A 1 104 ? -15.321 -3.997 15.589 1.00 93.56 104 ALA A C 1
ATOM 823 O O . ALA A 1 104 ? -16.230 -4.255 16.374 1.00 93.56 104 ALA A O 1
ATOM 824 N N . THR A 1 105 ? -14.097 -3.648 15.997 1.00 93.44 105 THR A N 1
ATOM 825 C CA . THR A 1 105 ? -13.698 -3.563 17.411 1.00 93.44 105 THR A CA 1
ATOM 826 C C . THR A 1 105 ? -14.463 -2.446 18.127 1.00 93.44 105 THR A C 1
ATOM 828 O O . THR A 1 105 ? -15.042 -2.695 19.177 1.00 93.44 105 THR A O 1
ATOM 831 N N . LYS A 1 106 ? -14.573 -1.249 17.528 1.00 91.62 106 LYS A N 1
ATOM 832 C CA . LYS A 1 106 ? -15.397 -0.146 18.065 1.00 91.62 106 LYS A CA 1
ATOM 833 C C . LYS A 1 106 ? -16.859 -0.556 18.264 1.00 91.62 106 LYS A C 1
ATOM 835 O O . LYS A 1 106 ? -17.434 -0.307 19.319 1.00 91.62 106 LYS A O 1
ATOM 840 N N . LYS A 1 107 ? -17.440 -1.248 17.277 1.00 90.94 107 LYS A N 1
ATOM 841 C CA . LYS A 1 107 ? -18.813 -1.762 17.359 1.00 90.94 107 LYS A CA 1
ATOM 842 C C . LYS A 1 107 ? -18.979 -2.786 18.490 1.00 90.94 107 LYS A C 1
ATOM 844 O O . LYS A 1 107 ? -19.990 -2.740 19.183 1.00 90.94 107 LYS A O 1
ATOM 849 N N . ALA A 1 108 ? -18.008 -3.681 18.687 1.00 89.19 108 ALA A N 1
ATOM 850 C CA . ALA A 1 108 ? -18.024 -4.671 19.768 1.00 89.19 108 ALA A CA 1
ATOM 851 C C . ALA A 1 108 ? -17.920 -4.030 21.163 1.00 89.19 108 ALA A C 1
ATOM 853 O O . ALA A 1 108 ? -18.537 -4.512 22.104 1.00 89.19 108 ALA A O 1
ATOM 854 N N . MET A 1 109 ? -17.218 -2.901 21.280 1.00 88.31 109 MET A N 1
ATOM 855 C CA . MET A 1 109 ? -17.124 -2.117 22.516 1.00 88.31 109 MET A CA 1
ATOM 856 C C . MET A 1 109 ? -18.397 -1.319 22.852 1.00 88.31 109 MET A C 1
ATOM 858 O O . MET A 1 109 ? -18.445 -0.657 23.884 1.00 88.31 109 MET A O 1
ATOM 862 N N . GLY A 1 110 ? -19.415 -1.326 21.984 1.00 83.25 110 GLY A N 1
ATOM 863 C CA . GLY A 1 110 ? -20.630 -0.527 22.165 1.00 83.25 110 GLY A CA 1
ATOM 864 C C . GLY A 1 110 ? -20.477 0.955 21.799 1.00 83.25 110 GLY A C 1
ATOM 865 O O . GLY A 1 110 ? -21.420 1.724 21.986 1.00 83.25 110 GLY A O 1
ATOM 866 N N . GLU A 1 111 ? -19.337 1.366 21.230 1.00 74.69 111 GLU A N 1
ATOM 867 C CA . GLU A 1 111 ? -19.134 2.717 20.696 1.00 74.69 111 GLU A CA 1
ATOM 868 C C . GLU A 1 111 ? -19.945 2.839 19.396 1.00 74.69 111 GLU A C 1
ATOM 870 O O . GLU A 1 111 ? -19.504 2.449 18.310 1.00 74.69 111 GLU A O 1
ATOM 875 N N . LYS A 1 112 ? -21.193 3.308 19.511 1.00 64.50 112 LYS A N 1
ATOM 876 C CA . LYS A 1 112 ? -21.996 3.685 18.346 1.00 64.50 112 LYS A CA 1
ATOM 877 C C . LYS A 1 112 ? -21.325 4.886 17.681 1.00 64.50 112 LYS A C 1
ATOM 879 O O . LYS A 1 112 ? -21.042 5.879 18.342 1.00 64.50 112 LYS A O 1
ATOM 884 N N . GLU A 1 113 ? -21.103 4.767 16.372 1.00 58.69 113 GLU A N 1
ATOM 885 C CA . GLU A 1 113 ? -20.832 5.892 15.463 1.00 58.69 113 GLU A CA 1
ATOM 886 C C . GLU A 1 113 ? -21.724 7.083 15.858 1.00 58.69 113 GLU A C 1
ATOM 888 O O . GLU A 1 113 ? -22.902 6.829 16.151 1.00 58.69 113 GLU A O 1
ATOM 893 N N . PRO A 1 114 ? -21.208 8.327 15.937 1.00 50.56 114 PRO A N 1
ATOM 894 C CA . PRO A 1 114 ? -22.028 9.495 16.229 1.00 50.56 114 PRO A CA 1
ATOM 895 C C . PRO A 1 114 ? -23.107 9.638 15.153 1.00 50.56 114 PRO A C 1
ATOM 897 O O . PRO A 1 114 ? -22.935 10.290 14.128 1.00 50.56 114 PRO A O 1
ATOM 900 N N . VAL A 1 115 ? -24.255 9.008 15.400 1.00 56.03 115 VAL A N 1
ATOM 901 C CA . VAL A 1 115 ? -25.484 9.270 14.669 1.00 56.03 115 VAL A CA 1
ATOM 902 C C . VAL A 1 115 ? -25.754 10.754 14.857 1.00 56.03 115 VAL A C 1
ATOM 904 O O . VAL A 1 115 ? -25.770 11.237 15.992 1.00 56.03 115 VAL A O 1
ATOM 907 N N . ALA A 1 116 ? -25.913 11.461 13.738 1.00 54.28 116 ALA A N 1
ATOM 908 C CA . ALA A 1 116 ? -26.262 12.871 13.706 1.00 54.28 116 ALA A CA 1
ATOM 909 C C . ALA A 1 116 ? -27.329 13.194 14.776 1.00 54.28 116 ALA A C 1
ATOM 911 O O . ALA A 1 116 ? -28.256 12.395 14.973 1.00 54.28 116 ALA A O 1
ATOM 912 N N . PRO A 1 117 ? -27.206 14.328 15.488 1.00 44.03 117 PRO A N 1
ATOM 913 C CA . PRO A 1 117 ? -28.108 14.671 16.579 1.00 44.03 117 PRO A CA 1
ATOM 914 C C . PRO A 1 117 ? -29.525 14.827 16.016 1.00 44.03 117 PRO A C 1
ATOM 916 O O . PRO A 1 117 ? -29.821 15.794 15.323 1.00 44.03 117 PRO A O 1
ATOM 919 N N . GLY A 1 118 ? -30.388 13.837 16.259 1.00 53.06 118 GLY A N 1
ATOM 920 C CA . GLY A 1 118 ? -31.759 13.848 15.741 1.00 53.06 118 GLY A CA 1
ATOM 921 C C . GLY A 1 118 ? -32.520 12.522 15.785 1.00 53.06 118 GLY A C 1
ATOM 922 O O . GLY A 1 118 ? -33.741 12.536 15.700 1.00 53.06 118 GLY A O 1
ATOM 923 N N . MET A 1 119 ? -31.861 11.372 15.960 1.00 45.53 119 MET A N 1
ATOM 924 C CA . MET A 1 119 ? -32.570 10.087 16.065 1.00 45.53 119 MET A CA 1
ATOM 925 C C . MET A 1 119 ? -32.751 9.692 17.528 1.00 45.53 119 MET A C 1
ATOM 927 O O . MET A 1 119 ? -31.936 8.987 18.126 1.00 45.53 119 MET A O 1
ATOM 931 N N . THR A 1 120 ? -33.837 10.190 18.112 1.00 47.72 120 THR A N 1
ATOM 932 C CA . THR A 1 120 ? -34.333 9.753 19.412 1.00 47.72 120 THR A CA 1
ATOM 933 C C . THR A 1 120 ? -34.657 8.258 19.392 1.00 47.72 120 THR A C 1
ATOM 935 O O . THR A 1 120 ? -35.113 7.678 18.407 1.00 47.72 120 THR A O 1
ATOM 938 N N . ARG A 1 121 ? -34.344 7.626 20.525 1.00 54.31 121 ARG A N 1
ATOM 939 C CA . ARG A 1 121 ? -34.745 6.280 20.941 1.00 54.31 121 ARG A CA 1
ATOM 940 C C . ARG A 1 121 ? -36.135 5.883 20.417 1.00 54.31 121 ARG A C 1
ATOM 942 O O . ARG A 1 121 ? -37.110 6.539 20.755 1.00 54.31 121 ARG A O 1
ATOM 949 N N . GLY A 1 122 ? -36.230 4.708 19.794 1.00 55.22 122 GLY A N 1
ATOM 950 C CA . GLY A 1 122 ? -37.388 3.843 20.047 1.00 55.22 122 GLY A CA 1
ATOM 951 C C . GLY A 1 122 ? -38.426 3.633 18.947 1.00 55.22 122 GLY A C 1
ATOM 952 O O . GLY A 1 122 ? -39.528 3.229 19.290 1.00 55.22 122 GLY A O 1
ATOM 953 N N . GLU A 1 123 ? -38.117 3.790 17.659 1.00 43.88 123 GLU A N 1
ATOM 954 C CA . GLU A 1 123 ? -39.050 3.363 16.602 1.00 43.88 123 GLU A CA 1
ATOM 955 C C . GLU A 1 123 ? -38.443 2.259 15.734 1.00 43.88 123 GLU A C 1
ATOM 957 O O . GLU A 1 123 ? -37.506 2.462 14.963 1.00 43.88 123 GLU A O 1
ATOM 962 N N . THR A 1 124 ? -38.964 1.044 15.888 1.00 48.88 124 THR A N 1
ATOM 963 C CA . THR A 1 124 ? -38.621 -0.094 15.038 1.00 48.88 124 THR A CA 1
ATOM 964 C C . THR A 1 124 ? -39.244 0.101 13.643 1.00 48.88 124 THR A C 1
ATOM 966 O O . THR A 1 124 ? -40.467 0.171 13.515 1.00 48.88 124 THR A O 1
ATOM 969 N N . PRO A 1 125 ? -38.457 0.108 12.549 1.00 53.16 125 PRO A N 1
ATOM 970 C CA . PRO A 1 125 ? -38.962 0.247 11.177 1.00 53.16 125 PRO A CA 1
ATOM 971 C C . PRO A 1 125 ? -39.581 -1.058 10.639 1.00 53.16 125 PRO A C 1
ATOM 973 O O . PRO A 1 125 ? -39.504 -1.350 9.450 1.00 53.16 125 PRO A O 1
ATOM 976 N N . ARG A 1 126 ? -40.151 -1.897 11.514 1.00 45.09 126 ARG A N 1
ATOM 977 C CA . ARG A 1 126 ? -40.773 -3.180 11.145 1.00 45.09 126 ARG A CA 1
ATOM 978 C C . ARG A 1 126 ? -42.290 -3.201 11.316 1.00 45.09 126 ARG A C 1
ATOM 980 O O . ARG A 1 126 ? -42.936 -4.041 10.706 1.00 45.09 126 ARG A O 1
ATOM 987 N N . LEU A 1 127 ? -42.863 -2.259 12.067 1.00 51.47 127 LEU A N 1
ATOM 988 C CA . LEU A 1 127 ? -44.307 -2.219 12.326 1.00 51.47 127 LEU A CA 1
ATOM 989 C C . LEU A 1 127 ? -45.111 -1.432 11.277 1.00 51.47 127 LEU A C 1
ATOM 991 O O . LEU A 1 127 ? -46.279 -1.736 11.070 1.00 51.47 127 LEU A O 1
ATOM 995 N N . LYS A 1 128 ? -44.497 -0.495 10.537 1.00 54.25 128 LYS A N 1
ATOM 996 C CA . LYS A 1 128 ? -45.219 0.292 9.512 1.00 54.25 128 LYS A CA 1
ATOM 997 C C . LYS A 1 128 ? -45.573 -0.505 8.248 1.00 54.25 128 LYS A C 1
ATOM 999 O O . LYS A 1 128 ? -46.529 -0.163 7.564 1.00 54.25 128 LYS A O 1
ATOM 1004 N N . ILE A 1 129 ? -44.832 -1.573 7.943 1.00 54.53 129 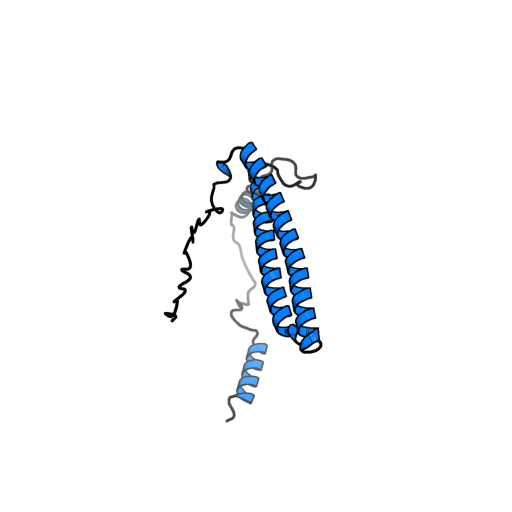ILE A N 1
ATOM 1005 C CA . ILE A 1 129 ? -45.061 -2.373 6.726 1.00 54.53 129 ILE A CA 1
ATOM 1006 C C . ILE A 1 129 ? -46.241 -3.340 6.914 1.00 54.53 129 ILE A C 1
ATOM 1008 O O . ILE A 1 129 ? -46.984 -3.592 5.970 1.00 54.53 129 ILE A O 1
ATOM 1012 N N . LEU A 1 130 ? -46.461 -3.840 8.134 1.00 53.59 130 LEU A N 1
ATOM 1013 C CA . LEU A 1 130 ? -47.541 -4.791 8.407 1.00 53.59 130 LEU A CA 1
ATOM 1014 C C . LEU A 1 130 ? -48.919 -4.107 8.457 1.00 53.59 130 LEU A C 1
ATOM 1016 O O . LEU A 1 130 ? -49.897 -4.666 7.966 1.00 53.59 130 LEU A O 1
ATOM 1020 N N . ASP A 1 131 ? -48.979 -2.878 8.976 1.00 54.34 131 ASP A N 1
ATOM 1021 C CA . ASP A 1 131 ? -50.220 -2.096 9.082 1.00 54.34 131 ASP A CA 1
ATOM 1022 C C . ASP A 1 131 ? -50.752 -1.666 7.698 1.00 54.34 131 ASP A C 1
ATOM 1024 O O . ASP A 1 131 ? -51.945 -1.771 7.401 1.00 54.34 131 ASP A O 1
ATOM 1028 N N . GLN A 1 132 ? -49.847 -1.307 6.775 1.00 56.53 132 GLN A N 1
ATOM 1029 C CA . GLN A 1 132 ? -50.216 -0.943 5.404 1.00 56.53 132 GLN A CA 1
ATOM 1030 C C . GLN A 1 132 ? -50.733 -2.134 4.579 1.00 56.53 132 GLN A C 1
ATOM 1032 O O . GLN A 1 132 ? -51.603 -1.953 3.724 1.00 56.53 132 GLN A O 1
ATOM 1037 N N . CYS A 1 133 ? -50.255 -3.352 4.853 1.00 54.75 133 CYS A N 1
ATOM 1038 C CA . CYS A 1 133 ? -50.760 -4.562 4.203 1.00 54.75 133 CYS A CA 1
ATOM 1039 C C . CYS A 1 133 ? -52.173 -4.941 4.671 1.00 54.75 133 CYS A C 1
ATOM 1041 O O . CYS A 1 133 ? -52.954 -5.448 3.867 1.00 54.75 133 CYS A O 1
ATOM 1043 N N . LEU A 1 134 ? -52.539 -4.661 5.927 1.00 52.91 134 LEU A N 1
ATOM 1044 C CA . LEU A 1 134 ? -53.843 -5.055 6.467 1.00 52.91 134 LEU A CA 1
ATOM 1045 C C . LEU A 1 134 ? -54.994 -4.175 5.943 1.00 52.91 134 LEU A C 1
ATOM 1047 O O . LEU A 1 134 ? -56.105 -4.664 5.743 1.00 52.91 134 LEU A O 1
ATOM 1051 N N . ARG A 1 135 ? -54.735 -2.890 5.647 1.00 53.62 135 ARG A N 1
ATOM 1052 C CA . ARG A 1 135 ? -55.763 -1.959 5.133 1.00 53.62 135 ARG A CA 1
ATOM 1053 C C . ARG A 1 135 ? -56.149 -2.198 3.666 1.00 53.62 135 ARG A C 1
ATOM 1055 O O . ARG A 1 135 ? -57.158 -1.665 3.217 1.00 53.62 135 ARG A O 1
ATOM 1062 N N . GLN A 1 136 ? -55.377 -2.989 2.922 1.00 56.75 136 GLN A N 1
ATOM 1063 C CA . GLN A 1 136 ? -55.634 -3.264 1.500 1.00 56.75 136 GLN A CA 1
ATOM 1064 C C . GLN A 1 136 ? -56.463 -4.535 1.262 1.00 56.75 136 GLN A C 1
ATOM 1066 O O . GLN A 1 136 ? -56.789 -4.856 0.121 1.00 56.75 136 GLN A O 1
ATOM 1071 N N . GLN A 1 137 ? -56.827 -5.270 2.317 1.00 60.28 137 GLN A N 1
ATOM 1072 C CA . GLN A 1 137 ? -57.491 -6.560 2.179 1.00 60.28 137 GLN A CA 1
ATOM 1073 C C . GLN A 1 137 ? -58.960 -6.511 2.619 1.00 60.28 137 GLN A C 1
ATOM 1075 O O . GLN A 1 137 ? -59.321 -7.066 3.653 1.00 60.28 137 GLN A O 1
ATOM 1080 N N . LYS A 1 138 ? -59.845 -5.931 1.792 1.00 50.16 138 LYS A N 1
ATOM 1081 C CA . LYS A 1 138 ? -61.155 -6.566 1.540 1.00 50.16 138 LYS A CA 1
ATOM 1082 C C . LYS A 1 138 ? -61.859 -6.067 0.263 1.00 50.16 138 LYS A C 1
ATOM 1084 O O . LYS A 1 138 ? -61.677 -4.914 -0.117 1.00 50.16 138 LYS A O 1
ATOM 1089 N N . PRO A 1 139 ? -62.629 -6.949 -0.410 1.00 55.81 139 PRO A N 1
ATOM 1090 C CA . PRO A 1 139 ? -63.020 -6.843 -1.807 1.00 55.81 139 PRO A CA 1
ATOM 1091 C C . PRO A 1 139 ? -64.481 -6.409 -1.965 1.00 55.81 139 PRO A C 1
ATOM 1093 O O . PRO A 1 139 ? -65.329 -6.802 -1.169 1.00 55.81 139 PRO A O 1
ATOM 1096 N N . PHE A 1 140 ? -64.808 -5.710 -3.050 1.00 42.34 140 PHE A N 1
ATOM 1097 C CA . PHE A 1 140 ? -66.128 -5.849 -3.663 1.00 42.34 140 PHE A CA 1
ATOM 1098 C C . PHE A 1 140 ? -66.115 -5.369 -5.116 1.00 42.34 140 PHE A C 1
ATOM 1100 O O . PHE A 1 140 ? -65.721 -4.254 -5.441 1.00 42.34 140 PHE A O 1
ATOM 1107 N N . SER A 1 141 ? -66.550 -6.281 -5.974 1.00 49.19 141 SER A N 1
ATOM 1108 C CA . SER A 1 141 ? -66.944 -6.128 -7.369 1.00 49.19 141 SER A CA 1
ATOM 1109 C C . SER A 1 141 ? -67.812 -4.897 -7.655 1.00 49.19 141 SER A C 1
ATOM 1111 O O . SER A 1 141 ? -68.719 -4.624 -6.875 1.00 49.19 141 SER A O 1
ATOM 1113 N N . ARG A 1 142 ? -67.666 -4.285 -8.845 1.00 39.62 142 ARG A N 1
ATOM 1114 C CA . ARG A 1 142 ? -68.708 -4.285 -9.902 1.00 39.62 142 ARG A CA 1
ATOM 1115 C C . ARG A 1 142 ? -68.322 -3.425 -11.124 1.00 39.62 142 ARG A C 1
ATOM 1117 O O . ARG A 1 142 ? -68.113 -2.229 -11.008 1.00 39.62 142 ARG A O 1
ATOM 1124 N N . ALA A 1 143 ? -68.358 -4.096 -12.276 1.00 41.19 143 ALA A N 1
ATOM 1125 C CA . ALA A 1 143 ? -68.742 -3.643 -13.618 1.00 41.19 143 ALA A CA 1
ATOM 1126 C C . ALA A 1 143 ? -67.950 -2.546 -14.368 1.00 41.19 143 ALA A C 1
ATOM 1128 O O . ALA A 1 143 ? -68.030 -1.360 -14.083 1.00 41.19 143 ALA A O 1
ATOM 1129 N N . ALA A 1 144 ? -67.399 -3.032 -15.486 1.00 39.00 144 ALA A N 1
ATOM 1130 C CA . ALA A 1 144 ? -67.523 -2.510 -16.847 1.00 39.00 144 ALA A CA 1
ATOM 1131 C C . ALA A 1 144 ? -66.593 -1.379 -17.329 1.00 39.00 144 ALA A C 1
ATOM 1133 O O . ALA A 1 144 ? -66.781 -0.199 -17.071 1.00 39.00 144 ALA A O 1
ATOM 1134 N N . SER A 1 145 ? -65.742 -1.826 -18.259 1.00 42.81 145 SER A N 1
ATOM 1135 C CA . SER A 1 145 ? -65.564 -1.243 -19.593 1.00 42.81 145 SER A CA 1
ATOM 1136 C C . SER A 1 145 ? -64.427 -0.255 -19.783 1.00 42.81 145 SER A C 1
ATOM 1138 O O . SER A 1 145 ? -64.678 0.926 -19.979 1.00 42.81 145 SER A O 1
ATOM 1140 N N . TRP A 1 146 ? -63.205 -0.787 -19.900 1.00 37.62 146 TRP A N 1
ATOM 1141 C CA . TRP A 1 146 ? -62.399 -0.644 -21.124 1.00 37.62 146 TRP A CA 1
ATOM 1142 C C . TRP A 1 146 ? -61.171 -1.587 -21.091 1.00 37.62 146 TRP A C 1
ATOM 1144 O O . TRP A 1 146 ? -60.402 -1.633 -20.137 1.00 37.62 146 TRP A O 1
ATOM 1154 N N . ARG A 1 147 ? -61.013 -2.391 -22.144 1.00 45.53 147 ARG A N 1
ATOM 1155 C CA . ARG A 1 147 ? -59.760 -3.022 -22.621 1.00 45.53 147 ARG A CA 1
ATOM 1156 C C . ARG A 1 147 ? -59.605 -2.571 -24.092 1.00 45.53 147 ARG A C 1
ATOM 1158 O O . ARG A 1 147 ? -60.634 -2.160 -24.632 1.00 45.53 147 ARG A O 1
ATOM 1165 N N . PRO A 1 148 ? -58.453 -2.694 -24.794 1.00 51.69 148 PRO A N 1
ATOM 1166 C CA . PRO A 1 148 ? -57.221 -3.461 -24.512 1.00 51.69 148 PRO A CA 1
ATOM 1167 C C . PRO A 1 148 ? -55.936 -2.590 -24.694 1.00 51.69 148 PRO A C 1
ATOM 1169 O O . PRO A 1 148 ? -56.025 -1.433 -25.074 1.00 51.69 148 PRO A O 1
ATOM 1172 N N . THR A 1 149 ? -54.714 -2.984 -24.317 1.00 40.62 149 THR A N 1
ATOM 1173 C CA . THR A 1 149 ? -53.865 -3.922 -25.070 1.00 40.62 149 THR A CA 1
ATOM 1174 C C . THR A 1 149 ? -52.685 -4.390 -24.223 1.00 40.62 149 THR A C 1
ATOM 1176 O O . THR A 1 149 ? -51.995 -3.627 -23.554 1.00 40.62 149 THR A O 1
ATOM 1179 N N . VAL A 1 150 ? -52.513 -5.702 -24.284 1.00 48.16 150 VAL A N 1
ATOM 1180 C CA . VAL A 1 150 ? -51.440 -6.533 -23.755 1.00 48.16 150 VAL A CA 1
ATOM 1181 C C . VAL A 1 150 ? -50.139 -6.246 -24.502 1.00 48.16 150 VAL A C 1
ATOM 1183 O O . VAL A 1 150 ? -50.150 -6.249 -25.725 1.00 48.16 150 VAL A O 1
ATOM 1186 N N . ALA A 1 151 ? -49.030 -6.095 -23.777 1.00 53.06 151 ALA A N 1
ATOM 1187 C CA . ALA A 1 151 ? -47.747 -6.710 -24.130 1.00 53.06 151 ALA A CA 1
ATOM 1188 C C . ALA A 1 151 ? -46.759 -6.513 -22.975 1.00 53.06 151 ALA A C 1
ATOM 1190 O O . ALA A 1 151 ? -46.095 -5.488 -22.842 1.00 53.06 151 ALA A O 1
ATOM 1191 N N . THR A 1 152 ? -46.668 -7.527 -22.123 1.00 51.31 152 THR A N 1
ATOM 1192 C CA . THR A 1 152 ? -45.439 -7.861 -21.406 1.00 51.31 152 THR A CA 1
ATOM 1193 C C . THR A 1 152 ? -44.298 -7.908 -22.420 1.00 51.31 152 THR A C 1
ATOM 1195 O O . THR A 1 152 ? -44.250 -8.813 -23.249 1.00 51.31 152 THR A O 1
ATOM 1198 N N . ALA A 1 153 ? -43.431 -6.897 -22.401 1.00 55.53 153 ALA A N 1
ATOM 1199 C CA . ALA A 1 153 ? -42.283 -6.788 -23.288 1.00 55.53 153 ALA A CA 1
ATOM 1200 C C . ALA A 1 153 ? -41.195 -7.802 -22.894 1.00 55.53 153 ALA A C 1
ATOM 1202 O O . ALA A 1 153 ? -40.163 -7.448 -22.332 1.00 55.53 153 ALA A O 1
ATOM 1203 N N . GLU A 1 154 ? -41.428 -9.074 -23.208 1.00 58.88 154 GLU A N 1
ATOM 1204 C CA . GLU A 1 154 ? -40.350 -9.953 -23.645 1.00 58.88 154 GLU A CA 1
ATOM 1205 C C . GLU A 1 154 ? -40.061 -9.618 -25.110 1.00 58.88 154 GLU A C 1
ATOM 1207 O O . GLU A 1 154 ? -40.693 -10.134 -26.027 1.00 58.88 154 GLU A O 1
ATOM 1212 N N . GLY A 1 155 ? -39.142 -8.682 -25.339 1.00 61.31 155 GLY A N 1
ATOM 1213 C CA . GLY A 1 155 ? -38.679 -8.374 -26.687 1.00 61.31 155 GLY A CA 1
ATOM 1214 C C . GLY A 1 155 ? -38.020 -7.009 -26.794 1.00 61.31 155 GLY A C 1
ATOM 1215 O O . GLY A 1 155 ? -38.592 -5.992 -26.406 1.00 61.31 155 GLY A O 1
ATOM 1216 N N . LEU A 1 156 ? -36.805 -6.994 -27.348 1.00 61.53 156 LEU A N 1
ATOM 1217 C CA . LEU A 1 156 ? -36.137 -5.779 -27.811 1.00 61.53 156 LEU A CA 1
ATOM 1218 C C . LEU A 1 156 ? -37.081 -5.036 -28.786 1.00 61.53 156 LEU A C 1
ATOM 1220 O O . LEU A 1 156 ? -37.735 -5.713 -29.583 1.00 61.53 156 LEU A O 1
ATOM 1224 N N . PRO A 1 157 ? -37.155 -3.689 -28.774 1.00 72.06 157 PRO A N 1
ATOM 1225 C CA . PRO A 1 157 ? -38.050 -2.940 -29.654 1.00 72.06 157 PRO A CA 1
ATOM 1226 C C . PRO A 1 157 ? -37.934 -3.407 -31.111 1.00 72.06 157 PRO A C 1
ATOM 1228 O O . PRO A 1 157 ? -36.824 -3.520 -31.630 1.00 72.06 157 PRO A O 1
ATOM 1231 N N . GLU A 1 158 ? -39.067 -3.657 -31.775 1.00 68.44 158 GLU A N 1
ATOM 1232 C CA . GLU A 1 158 ? -39.147 -4.205 -33.142 1.00 68.44 158 GLU A CA 1
ATOM 1233 C C . GLU A 1 158 ? -38.250 -3.442 -34.133 1.00 68.44 158 GLU A C 1
ATOM 1235 O O . GLU A 1 158 ? -37.591 -4.032 -34.988 1.00 68.44 158 GLU A O 1
ATOM 1240 N N . ARG A 1 159 ? -38.113 -2.125 -33.933 1.00 67.62 159 ARG A N 1
ATOM 1241 C CA . ARG A 1 159 ? -37.224 -1.260 -34.716 1.00 67.62 159 ARG A CA 1
ATOM 1242 C C . ARG A 1 159 ? -35.744 -1.647 -34.600 1.00 67.62 159 ARG A C 1
ATOM 1244 O O . ARG A 1 159 ? -35.045 -1.655 -35.607 1.00 67.62 159 ARG A O 1
ATOM 1251 N N . SER A 1 160 ? -35.271 -1.994 -33.403 1.00 78.12 160 SER A N 1
ATOM 1252 C CA . SER A 1 160 ? -33.884 -2.420 -33.165 1.00 78.12 160 SER A CA 1
ATOM 1253 C C . SER A 1 160 ? -33.600 -3.780 -33.798 1.00 78.12 160 SER A C 1
ATOM 1255 O O . SER A 1 160 ? -32.530 -3.989 -34.364 1.00 78.12 160 SER A O 1
ATOM 1257 N N . VAL A 1 161 ? -34.570 -4.695 -33.744 1.00 79.56 161 VAL A N 1
ATOM 1258 C CA . VAL A 1 161 ? -34.434 -6.029 -34.344 1.00 79.56 161 VAL A CA 1
ATOM 1259 C C . VAL A 1 161 ? -34.422 -5.944 -35.873 1.00 79.56 161 VAL A C 1
ATOM 1261 O O . VAL A 1 161 ? -33.639 -6.642 -36.511 1.00 79.56 161 VAL A O 1
ATOM 1264 N N . SER A 1 162 ? -35.230 -5.068 -36.472 1.00 81.38 162 SER A N 1
ATOM 1265 C CA . SER A 1 162 ? -35.237 -4.853 -37.924 1.00 81.38 162 SER A CA 1
ATOM 1266 C C . SER A 1 162 ? -33.929 -4.250 -38.440 1.00 81.38 162 SER A C 1
ATOM 1268 O O . SER A 1 162 ? -33.420 -4.711 -39.458 1.00 81.38 162 SER A O 1
ATOM 1270 N N . ILE A 1 163 ? -33.337 -3.292 -37.715 1.00 83.88 163 ILE A N 1
ATOM 1271 C CA . ILE A 1 163 ? -32.007 -2.747 -38.047 1.00 83.88 163 ILE A CA 1
ATOM 1272 C C . ILE A 1 163 ? -30.942 -3.846 -37.956 1.00 83.88 163 ILE A C 1
ATOM 1274 O O . ILE A 1 163 ? -30.131 -3.987 -38.867 1.00 83.88 163 ILE A O 1
ATOM 1278 N N . LEU A 1 164 ? -30.966 -4.655 -36.890 1.00 84.94 164 LEU A N 1
ATOM 1279 C CA . LEU A 1 164 ? -30.009 -5.748 -36.714 1.00 84.94 164 LEU A CA 1
ATOM 1280 C C . LEU A 1 164 ? -30.144 -6.800 -37.820 1.00 84.94 164 LEU A C 1
ATOM 1282 O O . LEU A 1 164 ? -29.137 -7.258 -38.350 1.00 84.94 164 LEU A O 1
ATOM 1286 N N . ARG A 1 165 ? -31.376 -7.162 -38.198 1.00 82.50 165 ARG A N 1
ATOM 1287 C CA . ARG A 1 165 ? -31.613 -8.065 -39.328 1.00 82.50 165 ARG A CA 1
ATOM 1288 C C . ARG A 1 165 ? -31.069 -7.476 -40.622 1.00 82.50 165 ARG A C 1
ATOM 1290 O O . ARG A 1 165 ? -30.299 -8.164 -41.273 1.00 82.50 165 ARG A O 1
ATOM 1297 N N . ALA A 1 166 ? -31.412 -6.235 -40.971 1.00 83.69 166 ALA A N 1
ATOM 1298 C CA . ALA A 1 166 ? -30.914 -5.592 -42.189 1.00 83.69 166 ALA A CA 1
ATOM 1299 C C . ALA A 1 166 ? -29.376 -5.577 -42.241 1.00 83.69 166 ALA A C 1
ATOM 1301 O O . ALA A 1 166 ? -28.800 -6.002 -43.236 1.00 83.69 166 ALA A O 1
ATOM 1302 N N . TRP A 1 167 ? -28.721 -5.206 -41.136 1.00 84.19 167 TRP A N 1
ATOM 1303 C CA . TRP A 1 167 ? -27.260 -5.195 -41.026 1.00 84.19 167 TRP A CA 1
ATOM 1304 C C . TRP A 1 167 ? -26.644 -6.595 -41.180 1.00 84.19 167 TRP A C 1
ATOM 1306 O O . TRP A 1 167 ? -25.640 -6.767 -41.865 1.00 84.19 167 TRP A O 1
ATOM 1316 N N . LEU A 1 168 ? -27.263 -7.622 -40.589 1.00 83.50 168 LEU A N 1
ATOM 1317 C CA . LEU A 1 168 ? -26.825 -9.009 -40.765 1.00 83.50 168 LEU A CA 1
ATOM 1318 C C . LEU A 1 168 ? -27.037 -9.508 -42.200 1.00 83.50 168 LEU A C 1
ATOM 1320 O O . LEU A 1 168 ? -26.174 -10.207 -42.719 1.00 83.50 168 LEU A O 1
ATOM 1324 N N . PHE A 1 169 ? -28.143 -9.154 -42.858 1.00 80.94 169 PHE A N 1
ATOM 1325 C CA . PHE A 1 169 ? -28.372 -9.528 -44.257 1.00 80.94 169 PHE A CA 1
ATOM 1326 C C . PHE A 1 169 ? -27.354 -8.866 -45.192 1.00 80.94 169 PHE A C 1
ATOM 1328 O O . PHE A 1 169 ? -26.809 -9.535 -46.065 1.00 80.94 169 PHE A O 1
ATOM 1335 N N . GLU A 1 170 ? -27.049 -7.591 -44.963 1.00 75.81 170 GLU A N 1
ATOM 1336 C CA . GLU A 1 170 ? -26.097 -6.826 -45.768 1.00 75.81 170 GLU A CA 1
ATOM 1337 C C . GLU A 1 170 ? -24.650 -7.317 -45.612 1.00 75.81 170 GLU A C 1
ATOM 1339 O O . GLU A 1 170 ? -23.890 -7.296 -46.576 1.00 75.81 170 GLU A O 1
ATOM 1344 N N . HIS A 1 171 ? -24.272 -7.812 -44.428 1.00 74.06 171 HIS A N 1
ATOM 1345 C CA . HIS A 1 171 ? -22.888 -8.212 -44.149 1.00 74.06 171 HIS A CA 1
ATOM 1346 C C . HIS A 1 171 ? -22.623 -9.722 -44.102 1.00 74.06 171 HIS A C 1
ATOM 1348 O O . HIS A 1 171 ? -21.463 -10.116 -44.187 1.00 74.06 171 HIS A O 1
ATOM 1354 N N . PHE A 1 172 ? -23.644 -10.572 -43.947 1.00 77.31 172 PHE A N 1
ATOM 1355 C CA . PHE A 1 172 ? -23.450 -12.019 -43.763 1.00 77.31 172 PHE A CA 1
ATOM 1356 C C . PHE A 1 172 ? -24.232 -12.906 -44.739 1.00 77.31 172 PHE A C 1
ATOM 1358 O O . PHE A 1 172 ? -23.968 -14.106 -44.772 1.00 77.31 172 PHE A O 1
ATOM 1365 N N . LEU A 1 173 ? -25.189 -12.375 -45.511 1.00 64.31 173 LEU A N 1
ATOM 1366 C CA . LEU A 1 173 ? -26.046 -13.194 -46.388 1.00 64.31 173 LEU A CA 1
ATOM 1367 C C . LEU A 1 173 ? -25.930 -12.865 -47.883 1.00 64.31 173 LEU A C 1
ATOM 1369 O O . LEU A 1 173 ? -26.634 -13.463 -48.695 1.00 64.31 173 LEU A O 1
ATOM 1373 N N . HIS A 1 174 ? -24.970 -12.016 -48.249 1.00 57.91 174 HIS A N 1
ATOM 1374 C CA . HIS A 1 174 ? -24.380 -11.989 -49.584 1.00 57.91 174 HIS A CA 1
ATOM 1375 C C . HIS A 1 174 ? -22.975 -12.618 -49.503 1.00 57.91 174 HIS A C 1
ATOM 1377 O O . HIS A 1 174 ? -22.107 -12.000 -48.885 1.00 57.91 174 HIS A O 1
ATOM 1383 N N . PRO A 1 175 ? -22.752 -13.848 -50.016 1.00 59.28 175 PRO A N 1
ATOM 1384 C CA . PRO A 1 175 ? -21.401 -14.385 -50.175 1.00 59.28 175 PRO A CA 1
ATOM 1385 C C . PRO A 1 175 ? -20.570 -13.561 -51.165 1.00 59.28 175 PRO A C 1
ATOM 1387 O O . PRO A 1 175 ? -21.164 -13.000 -52.117 1.00 59.28 175 PRO A O 1
#

Sequence (175 aa):
MKKPQKSTSQWEEGASSSSTSWGHQSLHSLDLLELQKRRAKLFTMLEEVDRRYRKYCEQMRAVVSSFEAVAGGGAAAIYSKLASRAMSRHFRCLRDAIVGQIRATKKAMGEKEPVAPGMTRGETPRLKILDQCLRQQKPFSRAASWRPTVATAEGLPERSVSILRAWLFEHFLHP